Protein AF-A0A3M7QFW7-F1 (afdb_monomer_lite)

Foldseek 3Di:
DPPLCQQQAQDPQLRRRVVCLVPVDHCPPVDDDPPRDPPVNSVVSVVSSVVSNVVVVVVVVVVVCVVVVPDDDPDDVPDWDWDQDDDPDPPDDRTDPDTDD

Radius of gyration: 24.41 Å; chains: 1; bounding box: 49×35×56 Å

Secondary structure (DSSP, 8-state):
-HHHHHHHSPPTTTSS-HHHHHHSS--TTSS-------HHHHHHHHHHHHHHHHHHHHHHHHHHHHHTT-------TT--BPPBPPPSSTTS-SB-SSPB-

Structure (mmCIF, N/CA/C/O backbone):
data_AF-A0A3M7QFW7-F1
#
_entry.id   AF-A0A3M7QFW7-F1
#
loop_
_atom_site.group_PDB
_atom_site.id
_atom_site.type_symbol
_atom_site.label_atom_id
_atom_site.label_alt_id
_atom_site.label_comp_id
_atom_site.label_asym_id
_atom_site.label_entity_id
_atom_site.label_seq_id
_atom_site.pdbx_PDB_ins_code
_atom_site.Cartn_x
_atom_site.Cartn_y
_atom_site.Cartn_z
_atom_site.occupancy
_atom_site.B_iso_or_equiv
_atom_site.auth_seq_id
_atom_site.auth_comp_id
_atom_site.auth_asym_id
_atom_site.auth_atom_id
_atom_site.pdbx_PDB_model_num
ATOM 1 N N . MET A 1 1 ? -2.658 15.570 -18.853 1.00 69.75 1 MET A N 1
ATOM 2 C CA . MET A 1 1 ? -1.183 15.426 -18.782 1.00 69.75 1 MET A CA 1
ATOM 3 C C . MET A 1 1 ? -0.673 14.685 -17.526 1.00 69.75 1 MET A C 1
ATOM 5 O O . MET A 1 1 ? 0.523 14.504 -17.403 1.00 69.75 1 MET A O 1
ATOM 9 N N . PHE A 1 2 ? -1.527 14.181 -16.619 1.00 85.25 2 PHE A N 1
ATOM 10 C CA . PHE A 1 2 ? -1.087 13.477 -15.393 1.00 85.25 2 PHE A CA 1
ATOM 11 C C . PHE A 1 2 ? -0.664 12.012 -15.621 1.00 85.25 2 PHE A C 1
ATOM 13 O O . PHE A 1 2 ? 0.409 11.591 -15.201 1.00 85.25 2 PHE A O 1
ATOM 20 N N . LEU A 1 3 ? -1.492 11.236 -16.329 1.00 87.31 3 LEU A N 1
ATOM 21 C CA . LEU A 1 3 ? -1.325 9.782 -16.430 1.00 87.31 3 LEU A CA 1
ATOM 22 C C . LEU A 1 3 ? -0.035 9.361 -17.149 1.00 87.31 3 LEU A C 1
ATOM 24 O O . LEU A 1 3 ? 0.580 8.367 -16.776 1.00 87.31 3 LEU A O 1
ATOM 28 N N . LYS A 1 4 ? 0.375 10.122 -18.172 1.00 85.94 4 LYS A N 1
ATOM 29 C CA . LYS A 1 4 ? 1.619 9.876 -18.912 1.00 85.94 4 LYS A CA 1
ATOM 30 C C . LYS A 1 4 ? 2.830 9.986 -17.982 1.00 85.94 4 LYS A C 1
ATOM 32 O O . LYS A 1 4 ? 3.591 9.037 -17.867 1.00 85.94 4 LYS A O 1
ATOM 37 N N . VAL A 1 5 ? 2.923 11.099 -17.252 1.00 87.88 5 VAL A N 1
ATOM 38 C CA . VAL A 1 5 ? 4.015 11.354 -16.305 1.00 87.88 5 VAL A CA 1
ATOM 39 C C . VAL A 1 5 ? 4.035 10.289 -15.212 1.00 87.88 5 VAL A C 1
ATOM 41 O O . VAL A 1 5 ? 5.076 9.695 -14.975 1.00 87.88 5 VAL A O 1
ATOM 44 N N . TYR A 1 6 ? 2.880 9.958 -14.624 1.00 89.56 6 TYR A N 1
ATOM 45 C CA . TYR A 1 6 ? 2.789 8.922 -13.589 1.00 89.56 6 TYR A CA 1
ATOM 46 C C . TYR A 1 6 ? 3.319 7.553 -14.049 1.00 89.56 6 TYR A C 1
ATOM 48 O O . TYR A 1 6 ? 3.960 6.847 -13.275 1.00 89.56 6 TYR A O 1
ATOM 56 N N . ARG A 1 7 ? 3.068 7.173 -15.310 1.00 88.75 7 ARG A N 1
ATOM 57 C CA . ARG A 1 7 ? 3.551 5.906 -15.886 1.00 88.75 7 ARG A CA 1
ATOM 58 C C . ARG A 1 7 ? 5.060 5.894 -16.118 1.00 88.75 7 ARG A C 1
ATOM 60 O O . ARG A 1 7 ? 5.657 4.822 -16.061 1.00 88.75 7 ARG A O 1
ATOM 67 N N . GLU A 1 8 ? 5.644 7.052 -16.400 1.00 88.12 8 GLU A N 1
ATOM 68 C CA . GLU A 1 8 ? 7.059 7.216 -16.749 1.00 88.12 8 GLU A CA 1
ATOM 69 C C . GLU A 1 8 ? 7.946 7.460 -15.519 1.00 88.12 8 GLU A C 1
ATOM 71 O O . GLU A 1 8 ? 9.120 7.095 -15.521 1.00 88.12 8 GLU A O 1
ATOM 76 N N . THR A 1 9 ? 7.400 8.036 -14.447 1.00 89.44 9 THR A N 1
ATOM 77 C CA . THR A 1 9 ? 8.149 8.317 -13.217 1.00 89.44 9 THR A CA 1
ATOM 78 C C . THR A 1 9 ? 8.171 7.122 -12.260 1.00 89.44 9 THR A C 1
ATOM 80 O O . THR A 1 9 ? 7.136 6.475 -12.076 1.00 89.44 9 THR A O 1
ATOM 83 N N . PRO A 1 10 ? 9.297 6.853 -11.571 1.00 91.06 10 PRO A N 1
ATOM 84 C CA . PRO A 1 10 ? 9.344 5.871 -10.493 1.00 91.06 10 PRO A CA 1
ATOM 85 C C . PRO A 1 10 ? 8.299 6.150 -9.409 1.00 91.06 10 PRO A C 1
ATOM 87 O O . PRO A 1 10 ? 8.223 7.257 -8.873 1.00 91.06 10 PRO A O 1
ATOM 90 N N . HIS A 1 11 ? 7.500 5.141 -9.059 1.00 91.06 11 HIS A N 1
ATOM 91 C CA . HIS A 1 11 ? 6.477 5.302 -8.031 1.00 91.06 11 HIS A CA 1
ATOM 92 C C . HIS A 1 11 ? 7.103 5.425 -6.634 1.00 91.06 11 HIS A C 1
ATOM 94 O O . HIS A 1 11 ? 8.056 4.719 -6.299 1.00 91.06 11 HIS A O 1
ATOM 100 N N . SER A 1 12 ? 6.533 6.276 -5.779 1.00 92.19 12 SER A N 1
ATOM 101 C CA . SER A 1 12 ? 7.071 6.568 -4.442 1.00 92.19 12 SER A CA 1
ATOM 102 C C . SER A 1 12 ? 7.213 5.324 -3.557 1.00 92.19 12 SER A C 1
ATOM 104 O O . SER A 1 12 ? 8.191 5.229 -2.810 1.00 92.19 12 SER A O 1
ATOM 106 N N . THR A 1 13 ? 6.284 4.370 -3.672 1.00 92.81 13 THR A N 1
ATOM 107 C CA . THR A 1 13 ? 6.277 3.115 -2.905 1.00 92.81 13 THR A CA 1
ATOM 108 C C . THR A 1 13 ? 7.125 2.022 -3.551 1.00 92.81 13 THR A C 1
ATOM 110 O O . THR A 1 13 ? 8.073 1.548 -2.938 1.00 92.81 13 THR A O 1
ATOM 113 N N . THR A 1 14 ? 6.825 1.625 -4.793 1.00 92.94 14 THR A N 1
ATOM 114 C CA . THR A 1 14 ? 7.484 0.478 -5.442 1.00 92.94 14 THR A CA 1
ATOM 115 C C . THR A 1 14 ? 8.876 0.814 -5.973 1.00 92.94 14 THR A C 1
ATOM 117 O O . THR A 1 14 ? 9.647 -0.102 -6.244 1.00 92.94 14 THR A O 1
ATOM 120 N N . LYS A 1 15 ? 9.217 2.107 -6.091 1.00 93.62 15 LYS A N 1
ATOM 121 C CA . LYS A 1 15 ? 10.476 2.650 -6.638 1.00 93.62 15 LYS A CA 1
ATOM 122 C C . LYS A 1 15 ? 10.728 2.345 -8.115 1.00 93.62 15 LYS A C 1
ATOM 124 O O . LYS A 1 15 ? 11.785 2.686 -8.633 1.00 93.62 15 LYS A O 1
ATOM 129 N N . VAL A 1 16 ? 9.750 1.765 -8.806 1.00 92.38 16 VAL A N 1
ATOM 130 C CA . VAL A 1 16 ? 9.818 1.417 -10.229 1.00 92.38 16 VAL A CA 1
ATOM 131 C C . VAL A 1 16 ? 8.681 2.119 -10.968 1.00 92.38 16 VAL A C 1
ATOM 133 O O . VAL A 1 16 ? 7.598 2.313 -10.410 1.00 92.38 16 VAL A O 1
ATOM 136 N N . ALA A 1 17 ? 8.931 2.542 -12.207 1.00 91.69 17 ALA A N 1
ATOM 137 C CA . ALA A 1 17 ? 7.917 3.171 -13.042 1.00 91.69 17 ALA A CA 1
ATOM 138 C C . ALA A 1 17 ? 6.868 2.135 -13.504 1.00 91.69 17 ALA A C 1
ATOM 140 O O . ALA A 1 17 ? 7.243 1.030 -13.914 1.00 91.69 17 ALA A O 1
ATOM 141 N N . PRO A 1 18 ? 5.561 2.465 -13.488 1.00 91.94 18 PRO A N 1
ATOM 142 C CA . PRO A 1 18 ? 4.515 1.547 -13.940 1.00 91.94 18 PRO A CA 1
ATOM 143 C C . PRO A 1 18 ? 4.690 1.061 -15.386 1.00 91.94 18 PRO A C 1
ATOM 145 O O . PRO A 1 18 ? 4.412 -0.102 -15.666 1.00 91.94 18 PRO A O 1
ATOM 148 N N . ALA A 1 19 ? 5.171 1.916 -16.298 1.00 89.12 19 ALA A N 1
ATOM 149 C CA . ALA A 1 19 ? 5.422 1.525 -17.688 1.00 89.12 19 ALA A CA 1
ATOM 150 C C . ALA A 1 19 ? 6.492 0.430 -17.790 1.00 89.12 19 ALA A C 1
ATOM 152 O O . ALA A 1 19 ? 6.308 -0.543 -18.515 1.00 89.12 19 ALA A O 1
ATOM 153 N N . THR A 1 20 ? 7.564 0.541 -17.004 1.00 89.00 20 THR A N 1
ATOM 154 C CA . THR A 1 20 ? 8.646 -0.449 -16.986 1.00 89.00 20 THR A CA 1
ATOM 155 C C . THR A 1 20 ? 8.175 -1.792 -16.439 1.00 89.00 20 THR A C 1
ATOM 157 O O . THR A 1 20 ? 8.546 -2.824 -16.983 1.00 89.00 20 THR A O 1
ATOM 160 N N . LEU A 1 21 ? 7.325 -1.802 -15.407 1.00 89.38 21 LEU A N 1
ATOM 161 C CA . LEU A 1 21 ? 6.753 -3.048 -14.882 1.00 89.38 21 LEU A CA 1
ATOM 162 C C . LEU A 1 21 ? 5.790 -3.715 -15.870 1.00 89.38 21 LEU A C 1
ATOM 164 O O . LEU A 1 21 ? 5.703 -4.935 -15.897 1.00 89.38 21 LEU A O 1
ATOM 168 N N . LEU A 1 22 ? 5.045 -2.934 -16.655 1.00 89.06 22 LEU A N 1
ATOM 169 C CA . LEU A 1 22 ? 4.044 -3.482 -17.570 1.00 89.06 22 LEU A CA 1
ATOM 170 C C . LEU A 1 22 ? 4.640 -3.915 -18.915 1.00 89.06 22 LEU A C 1
ATOM 172 O O . LEU A 1 22 ? 4.236 -4.937 -19.461 1.00 89.06 22 LEU A O 1
ATOM 176 N N . PHE A 1 23 ? 5.572 -3.130 -19.455 1.00 84.62 23 PHE A N 1
ATOM 177 C CA . PHE A 1 23 ? 6.085 -3.298 -20.816 1.00 84.62 23 PHE A CA 1
ATOM 178 C C . PHE A 1 23 ? 7.562 -3.702 -20.872 1.00 84.62 23 PHE A C 1
ATOM 180 O O . PHE A 1 23 ? 8.041 -4.081 -21.935 1.00 84.62 23 PHE A O 1
ATOM 187 N N . GLY A 1 24 ? 8.294 -3.629 -19.757 1.00 82.00 24 GLY A N 1
ATOM 188 C CA . GLY A 1 24 ? 9.726 -3.940 -19.706 1.00 82.00 24 GLY A CA 1
ATOM 189 C C . GLY A 1 24 ? 10.650 -2.830 -20.221 1.00 82.00 24 GLY A C 1
ATOM 190 O O . GLY A 1 24 ? 11.860 -3.024 -20.244 1.00 82.00 24 GLY A O 1
ATOM 191 N N . PHE A 1 25 ? 10.116 -1.665 -20.608 1.00 78.44 25 PHE A N 1
ATOM 192 C CA . PHE A 1 25 ? 10.889 -0.502 -21.064 1.00 78.44 25 PHE A CA 1
ATOM 193 C C . PHE A 1 25 ? 10.213 0.821 -20.670 1.00 78.44 25 PHE A C 1
ATOM 195 O O . PHE A 1 25 ? 9.058 0.845 -20.237 1.00 78.44 25 PHE A O 1
ATOM 202 N N . ALA A 1 26 ? 10.943 1.935 -20.782 1.00 77.19 26 ALA A N 1
ATOM 203 C CA . ALA A 1 26 ? 10.419 3.278 -20.535 1.00 77.19 26 ALA A CA 1
ATOM 204 C C . ALA A 1 26 ? 10.033 3.970 -21.856 1.00 77.19 26 ALA A C 1
ATOM 206 O O . ALA A 1 26 ? 10.761 3.896 -22.839 1.00 77.19 26 ALA A O 1
ATOM 207 N N . HIS A 1 27 ? 8.903 4.683 -21.883 1.00 71.38 27 HIS A N 1
ATOM 208 C CA . HIS A 1 27 ? 8.431 5.420 -23.071 1.00 71.38 27 HIS A CA 1
ATOM 209 C C . HIS A 1 27 ? 9.037 6.830 -23.212 1.00 71.38 27 HIS A C 1
ATOM 211 O O . HIS A 1 27 ? 8.598 7.622 -24.046 1.00 71.38 27 HIS A O 1
ATOM 217 N N . THR A 1 28 ? 10.028 7.163 -22.384 1.00 64.69 28 THR A N 1
ATOM 218 C CA . THR A 1 28 ? 10.531 8.526 -22.167 1.00 64.69 28 THR A CA 1
ATOM 219 C C . THR A 1 28 ? 11.205 9.158 -23.384 1.00 64.69 28 THR A C 1
ATOM 221 O O . THR A 1 28 ? 11.221 10.381 -23.482 1.00 64.69 28 THR A O 1
ATOM 224 N N . SER A 1 29 ? 11.750 8.374 -24.316 1.00 59.78 29 SER A N 1
ATOM 225 C CA . SER A 1 29 ? 12.601 8.895 -25.397 1.00 59.78 29 SER A CA 1
ATOM 226 C C . SER A 1 29 ? 11.881 9.184 -26.718 1.00 59.78 29 SER A C 1
ATOM 228 O O . SER A 1 29 ? 12.499 9.751 -27.612 1.00 59.78 29 SER A O 1
ATOM 230 N N . GLY A 1 30 ? 10.609 8.799 -26.897 1.00 60.66 30 GLY A N 1
ATOM 231 C CA . GLY A 1 30 ? 9.931 8.899 -28.207 1.00 60.66 30 GLY A CA 1
ATOM 232 C C . GLY A 1 30 ? 10.581 8.058 -29.321 1.00 60.66 30 GLY A C 1
ATOM 233 O O . GLY A 1 30 ? 10.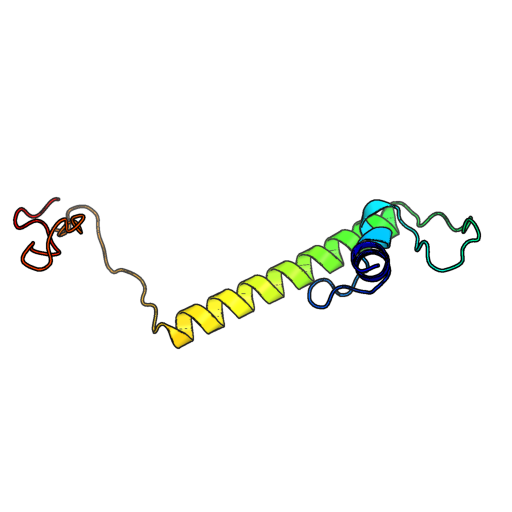143 8.107 -30.467 1.00 60.66 30 GLY A O 1
ATOM 234 N N . ILE A 1 31 ? 11.603 7.272 -28.974 1.00 62.31 31 ILE A N 1
ATOM 235 C CA . ILE A 1 31 ? 12.364 6.382 -29.843 1.00 62.31 31 ILE A CA 1
ATOM 236 C C . ILE A 1 31 ? 12.144 4.967 -29.296 1.00 62.31 31 ILE A C 1
ATOM 238 O O . ILE A 1 31 ? 12.300 4.768 -28.088 1.00 62.31 31 ILE A O 1
ATOM 242 N N . PRO A 1 32 ? 11.762 3.983 -30.128 1.00 60.38 32 PRO A N 1
ATOM 243 C CA . PRO A 1 32 ? 11.601 2.610 -29.667 1.00 60.38 32 PRO A CA 1
ATOM 244 C C . PRO A 1 32 ? 12.948 2.085 -29.158 1.00 60.38 32 PRO A C 1
ATOM 246 O O . PRO A 1 32 ? 13.909 1.966 -29.914 1.00 60.38 32 PRO A O 1
ATOM 249 N N . GLN A 1 33 ? 13.025 1.804 -27.858 1.00 64.69 33 GLN A N 1
ATOM 250 C CA . GLN A 1 33 ? 14.201 1.194 -27.255 1.00 64.69 33 GLN A CA 1
ATOM 251 C C . GLN A 1 33 ? 14.194 -0.302 -27.599 1.00 64.69 33 GLN A C 1
ATOM 253 O O . GLN A 1 33 ? 13.252 -1.012 -27.259 1.00 64.69 33 GLN A O 1
ATOM 258 N N . ILE A 1 34 ? 15.224 -0.764 -28.313 1.00 61.56 34 ILE A N 1
ATOM 259 C CA . ILE A 1 34 ? 15.365 -2.166 -28.756 1.00 61.56 34 ILE A CA 1
ATOM 260 C C . ILE A 1 34 ? 15.892 -3.060 -27.617 1.00 61.56 34 ILE A C 1
ATOM 262 O O . ILE A 1 34 ? 15.858 -4.282 -27.729 1.00 61.56 34 ILE A O 1
ATOM 266 N N . ASP A 1 35 ? 16.327 -2.470 -26.496 1.00 61.03 35 ASP A N 1
ATOM 267 C CA . ASP A 1 35 ? 16.759 -3.206 -25.307 1.00 61.03 35 ASP A CA 1
ATOM 268 C C . ASP A 1 35 ? 15.571 -3.928 -24.665 1.00 61.03 35 ASP A C 1
ATOM 270 O O . ASP A 1 35 ? 14.920 -3.440 -23.738 1.00 61.03 35 ASP A O 1
ATOM 274 N N . THR A 1 36 ? 15.281 -5.125 -25.155 1.00 65.88 36 THR A N 1
ATOM 275 C CA . THR A 1 36 ? 14.371 -6.046 -24.492 1.00 65.88 36 THR A CA 1
ATOM 276 C C . THR A 1 36 ? 15.019 -6.457 -23.175 1.00 65.88 36 THR A C 1
ATOM 278 O O . THR A 1 36 ? 16.012 -7.189 -23.170 1.00 65.88 36 THR A O 1
ATOM 281 N N . MET A 1 37 ? 14.482 -5.987 -22.044 1.00 71.88 37 MET A N 1
ATOM 282 C CA . MET A 1 37 ? 14.818 -6.565 -20.744 1.00 71.88 37 MET A CA 1
ATOM 283 C C . MET A 1 37 ? 14.641 -8.082 -20.825 1.00 71.88 37 MET A C 1
ATOM 285 O O . MET A 1 37 ? 13.608 -8.566 -21.292 1.00 71.88 37 MET A O 1
ATOM 289 N N . SER A 1 38 ? 15.640 -8.836 -20.359 1.00 83.94 38 SER A N 1
ATOM 290 C CA . SER A 1 38 ? 15.479 -10.279 -20.233 1.00 83.94 38 SER A CA 1
ATOM 291 C C . SER A 1 38 ? 14.305 -10.580 -19.300 1.00 83.94 38 SER A C 1
ATOM 293 O O . SER A 1 38 ? 14.029 -9.843 -18.346 1.00 83.94 38 SER A O 1
ATOM 295 N N . LEU A 1 39 ? 13.610 -11.687 -19.566 1.00 83.81 39 LEU A N 1
ATOM 296 C CA . LEU A 1 39 ? 12.485 -12.132 -18.745 1.00 83.81 39 LEU A CA 1
ATOM 297 C C . LEU A 1 39 ? 12.896 -12.300 -17.269 1.00 83.81 39 LEU A C 1
ATOM 299 O O . LEU A 1 39 ? 12.110 -12.018 -16.369 1.00 83.81 39 LEU A O 1
ATOM 303 N N . GLU A 1 40 ? 14.133 -12.729 -17.019 1.00 88.75 40 GLU A N 1
ATOM 304 C CA . GLU A 1 40 ? 14.711 -12.864 -15.677 1.00 88.75 40 GLU A CA 1
ATOM 305 C C . GLU A 1 40 ? 14.812 -11.514 -14.970 1.00 88.75 40 GLU A C 1
ATOM 307 O O . GLU A 1 40 ? 14.279 -11.353 -13.873 1.00 88.75 40 GLU A O 1
ATOM 312 N N . LYS A 1 41 ? 15.373 -10.502 -15.639 1.00 88.25 41 LYS A N 1
ATOM 313 C CA . LYS A 1 41 ? 15.502 -9.154 -15.078 1.00 88.25 41 LYS A CA 1
ATOM 314 C C . LYS A 1 41 ? 14.137 -8.514 -14.813 1.00 88.25 41 LYS A C 1
ATOM 316 O O . LYS A 1 41 ? 13.971 -7.772 -13.846 1.00 88.25 41 LYS A O 1
ATOM 321 N N . LEU A 1 42 ? 13.139 -8.802 -15.654 1.00 88.56 42 LEU A N 1
ATOM 322 C CA . LEU A 1 42 ? 11.770 -8.330 -15.434 1.00 88.56 42 LEU A CA 1
ATOM 323 C C . LEU A 1 42 ? 11.140 -8.997 -14.206 1.00 88.56 42 LEU A C 1
ATOM 325 O O . LEU A 1 42 ? 10.532 -8.312 -13.383 1.00 88.56 42 LEU A O 1
ATOM 329 N N . LYS A 1 43 ? 11.331 -10.311 -14.035 1.00 91.44 43 LYS A N 1
ATOM 330 C CA . LYS A 1 43 ? 10.889 -11.035 -12.833 1.00 91.44 43 LYS A CA 1
ATOM 331 C C . LYS A 1 43 ? 11.529 -10.468 -11.569 1.00 91.44 43 LYS A C 1
ATOM 333 O O . LYS A 1 43 ? 10.808 -10.181 -10.616 1.00 91.44 43 LYS A O 1
ATOM 338 N N . GLU A 1 44 ? 12.840 -10.244 -11.578 1.00 93.44 44 GLU A N 1
ATOM 339 C CA . GLU A 1 44 ? 13.559 -9.620 -10.459 1.00 93.44 44 GLU A CA 1
ATOM 340 C C . GLU A 1 44 ? 12.982 -8.244 -10.110 1.00 93.44 44 GLU A C 1
ATOM 342 O O . GLU A 1 44 ? 12.757 -7.936 -8.939 1.00 93.44 44 GLU A O 1
ATOM 347 N N . LEU A 1 45 ? 12.668 -7.433 -11.124 1.00 92.50 45 LEU A N 1
ATOM 348 C CA . LEU A 1 45 ? 12.070 -6.116 -10.932 1.00 92.50 45 LEU A CA 1
ATOM 349 C C . LEU A 1 45 ? 10.665 -6.200 -10.309 1.00 92.50 45 LEU A C 1
ATOM 351 O O . LEU A 1 45 ? 10.328 -5.398 -9.434 1.00 92.50 45 LEU A O 1
ATOM 355 N N . HIS A 1 46 ? 9.857 -7.185 -10.712 1.00 94.38 46 HIS A N 1
ATOM 356 C CA . HIS A 1 46 ? 8.550 -7.444 -10.101 1.00 94.38 46 HIS A CA 1
ATOM 357 C C . HIS A 1 46 ? 8.654 -7.928 -8.655 1.00 94.38 46 HIS A C 1
ATOM 359 O O . HIS A 1 46 ? 7.834 -7.525 -7.828 1.00 94.38 46 HIS A O 1
ATOM 365 N N . GLU A 1 47 ? 9.608 -8.804 -8.340 1.00 96.19 47 GLU A N 1
ATOM 366 C CA . GLU A 1 47 ? 9.856 -9.240 -6.960 1.00 96.19 47 GLU A CA 1
ATOM 367 C C . GLU A 1 47 ? 10.315 -8.062 -6.093 1.00 96.19 47 GLU A C 1
ATOM 369 O O . GLU A 1 47 ? 9.780 -7.834 -5.007 1.00 96.19 47 GLU A O 1
ATOM 374 N N . TYR A 1 48 ? 11.229 -7.235 -6.607 1.00 96.00 48 TYR A N 1
ATOM 375 C CA . TYR A 1 48 ? 11.683 -6.022 -5.931 1.00 96.00 48 TYR A CA 1
ATOM 376 C C . TYR A 1 48 ? 10.528 -5.047 -5.646 1.00 96.00 48 TYR A C 1
ATOM 378 O O . TYR A 1 48 ? 10.369 -4.578 -4.515 1.00 96.00 48 TYR A O 1
ATOM 386 N N . ALA A 1 49 ? 9.684 -4.776 -6.647 1.00 95.75 49 ALA A N 1
ATOM 387 C CA . ALA A 1 49 ? 8.525 -3.901 -6.495 1.00 95.75 49 ALA A CA 1
ATOM 388 C C . ALA A 1 49 ? 7.507 -4.451 -5.480 1.00 95.75 49 ALA A C 1
ATOM 390 O O . ALA A 1 49 ? 6.996 -3.682 -4.661 1.00 95.75 49 ALA A O 1
ATOM 391 N N . ARG A 1 50 ? 7.240 -5.767 -5.502 1.00 96.38 50 ARG A N 1
ATOM 392 C CA . ARG A 1 50 ? 6.349 -6.436 -4.538 1.00 96.38 50 ARG A CA 1
ATOM 393 C C . ARG A 1 50 ? 6.885 -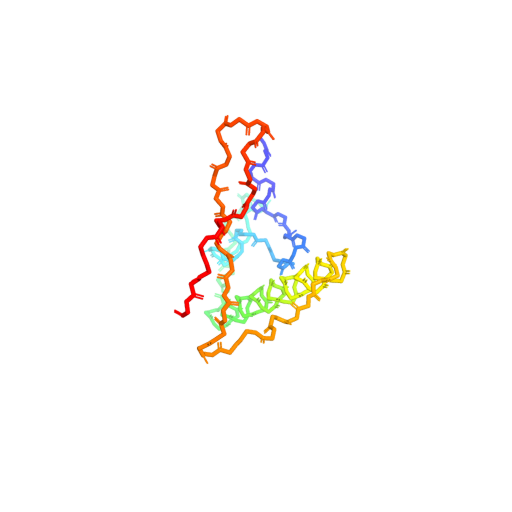6.348 -3.117 1.00 96.38 50 ARG A C 1
ATOM 395 O O . ARG A 1 50 ? 6.142 -5.948 -2.227 1.00 96.38 50 ARG A O 1
ATOM 402 N N . ARG A 1 51 ? 8.174 -6.622 -2.911 1.00 97.44 51 ARG A N 1
ATOM 403 C CA . ARG A 1 51 ? 8.805 -6.516 -1.589 1.00 97.44 51 ARG A CA 1
ATOM 404 C C . ARG A 1 51 ? 8.660 -5.112 -1.000 1.00 97.44 51 ARG A C 1
ATOM 406 O O . ARG A 1 51 ? 8.253 -4.971 0.150 1.00 97.44 51 ARG A O 1
ATOM 413 N N . ASN A 1 52 ? 8.931 -4.077 -1.795 1.00 96.56 52 ASN A N 1
ATOM 414 C CA . ASN A 1 52 ? 8.795 -2.689 -1.347 1.00 96.56 52 ASN A CA 1
ATOM 415 C C . ASN A 1 52 ? 7.342 -2.330 -0.988 1.00 96.56 52 ASN A C 1
ATOM 417 O O . ASN A 1 52 ? 7.095 -1.653 0.012 1.00 96.56 52 ASN A O 1
ATOM 421 N N . ASP A 1 53 ? 6.377 -2.781 -1.792 1.00 96.88 53 ASP A N 1
ATOM 422 C CA . ASP A 1 53 ? 4.951 -2.575 -1.526 1.00 96.88 53 ASP A CA 1
ATOM 423 C C . ASP A 1 53 ? 4.496 -3.292 -0.246 1.00 96.88 53 ASP A C 1
ATOM 425 O O . ASP A 1 53 ? 3.815 -2.700 0.594 1.00 96.88 53 ASP A O 1
ATOM 429 N N . GLU A 1 54 ? 4.935 -4.532 -0.038 1.00 97.50 54 GLU A N 1
ATOM 430 C CA . GLU A 1 54 ? 4.672 -5.276 1.192 1.00 97.50 54 GLU A CA 1
ATOM 431 C C . GLU A 1 54 ? 5.276 -4.597 2.423 1.00 97.50 54 GLU A C 1
ATOM 433 O O . GLU A 1 54 ? 4.603 -4.473 3.449 1.00 97.50 54 GLU A O 1
ATOM 438 N N . GLU A 1 55 ? 6.526 -4.137 2.345 1.00 97.19 55 GLU A N 1
ATOM 439 C CA . GLU A 1 55 ? 7.181 -3.397 3.427 1.00 97.19 55 GLU A CA 1
ATOM 440 C C . GLU A 1 55 ? 6.425 -2.100 3.752 1.00 97.19 55 GLU A C 1
ATOM 442 O O . GLU A 1 55 ? 6.179 -1.803 4.926 1.00 97.19 55 GLU A O 1
ATOM 447 N N . ALA A 1 56 ? 5.986 -1.354 2.735 1.00 96.44 56 ALA A N 1
ATOM 448 C CA . ALA A 1 56 ? 5.194 -0.142 2.922 1.00 96.44 56 ALA A CA 1
ATOM 449 C C . ALA A 1 56 ? 3.828 -0.434 3.558 1.00 96.44 56 ALA A C 1
ATOM 451 O O . ALA A 1 56 ? 3.435 0.256 4.501 1.00 96.44 56 ALA A O 1
ATOM 452 N N . LYS A 1 57 ? 3.130 -1.487 3.115 1.00 96.56 57 LYS A N 1
ATOM 453 C CA . LYS A 1 57 ? 1.861 -1.936 3.713 1.00 96.56 57 LYS A CA 1
ATOM 454 C C . LYS A 1 57 ? 2.039 -2.379 5.164 1.00 96.56 57 LYS A C 1
ATOM 456 O O . LYS A 1 57 ? 1.233 -2.001 6.014 1.00 96.56 57 LYS A O 1
ATOM 461 N N . LYS A 1 58 ? 3.106 -3.127 5.474 1.00 97.38 58 LYS A N 1
ATOM 462 C CA . LYS A 1 58 ? 3.446 -3.550 6.846 1.00 97.38 58 LYS A CA 1
ATOM 463 C C . LYS A 1 58 ? 3.706 -2.346 7.749 1.00 97.38 58 LYS A C 1
ATOM 465 O O . LYS A 1 58 ? 3.162 -2.288 8.851 1.00 97.38 58 LYS A O 1
ATOM 470 N N . ARG A 1 59 ? 4.485 -1.367 7.276 1.00 96.81 59 ARG A N 1
ATOM 471 C CA . ARG A 1 59 ? 4.733 -0.108 7.997 1.00 96.81 59 ARG A CA 1
ATOM 472 C C . ARG A 1 59 ? 3.446 0.675 8.223 1.00 96.81 59 ARG A C 1
ATOM 474 O O . ARG A 1 59 ? 3.152 1.023 9.358 1.00 96.81 59 ARG A O 1
ATOM 481 N N . MET A 1 60 ? 2.652 0.876 7.172 1.00 95.69 60 MET A N 1
ATOM 482 C CA . MET A 1 60 ? 1.376 1.586 7.253 1.00 95.69 60 MET A CA 1
ATOM 483 C C . MET A 1 60 ? 0.430 0.937 8.268 1.00 95.69 60 MET A C 1
ATOM 485 O O . MET A 1 60 ? -0.172 1.642 9.075 1.00 95.69 60 MET A O 1
ATOM 489 N N . LYS A 1 61 ? 0.335 -0.399 8.266 1.00 96.12 61 LYS A N 1
ATOM 490 C CA . LYS A 1 61 ? -0.454 -1.143 9.251 1.00 96.12 61 LYS A CA 1
ATOM 491 C C . LYS A 1 61 ? 0.072 -0.923 10.669 1.00 96.12 61 LYS A C 1
ATOM 493 O O . LYS A 1 61 ? -0.701 -0.540 11.535 1.00 96.12 61 LYS A O 1
ATOM 498 N N . LYS A 1 62 ? 1.378 -1.105 10.895 1.00 96.56 62 LYS A N 1
ATOM 499 C CA . LYS A 1 62 ? 2.005 -0.916 12.213 1.00 96.56 62 LYS A CA 1
ATOM 500 C C . LYS A 1 62 ? 1.779 0.497 12.760 1.00 96.56 62 LYS A C 1
ATOM 502 O O . LYS A 1 62 ? 1.429 0.647 13.928 1.00 96.56 62 LYS A O 1
ATOM 507 N N . ASP A 1 63 ? 1.962 1.514 11.924 1.00 96.38 63 ASP A N 1
ATOM 508 C CA . ASP A 1 63 ? 1.789 2.914 12.316 1.00 96.38 63 ASP A CA 1
ATOM 509 C C . ASP A 1 63 ? 0.322 3.216 12.643 1.00 96.38 63 ASP A C 1
ATOM 511 O O . ASP A 1 63 ? 0.028 3.900 13.627 1.00 96.38 63 ASP A O 1
ATOM 515 N N . LEU A 1 64 ? -0.612 2.673 11.854 1.00 96.50 64 LEU A N 1
ATOM 516 C CA . LEU A 1 64 ? -2.041 2.800 12.118 1.00 96.50 64 LEU A CA 1
ATOM 517 C C . LEU A 1 64 ? -2.433 2.097 13.421 1.00 96.50 64 LEU A C 1
ATOM 519 O O . LEU A 1 64 ? -3.108 2.709 14.245 1.00 96.50 64 LEU A O 1
ATOM 523 N N . ASP A 1 65 ? -1.983 0.861 13.627 1.00 95.81 65 ASP A N 1
ATOM 524 C CA . ASP A 1 65 ? -2.260 0.072 14.830 1.00 95.81 65 ASP A CA 1
ATOM 525 C C . ASP A 1 65 ? -1.714 0.779 16.081 1.00 95.81 65 ASP A C 1
ATOM 527 O O . ASP A 1 65 ? -2.420 0.896 17.086 1.00 95.81 65 ASP A O 1
ATOM 531 N N . LEU A 1 66 ? -0.502 1.344 16.005 1.00 95.19 66 LEU A N 1
ATOM 532 C CA . LEU A 1 66 ? 0.096 2.137 17.082 1.00 95.19 66 LEU A CA 1
ATOM 533 C C . LEU A 1 66 ? -0.718 3.407 17.367 1.00 95.19 66 LEU A C 1
ATOM 535 O O . LEU A 1 66 ? -1.039 3.692 18.524 1.00 95.19 66 LEU A O 1
ATOM 539 N N . ARG A 1 67 ? -1.089 4.156 16.320 1.00 95.50 67 ARG A N 1
ATOM 540 C CA . ARG A 1 67 ? -1.871 5.396 16.443 1.00 95.50 67 ARG A CA 1
ATOM 541 C C . ARG A 1 67 ? -3.263 5.140 17.018 1.00 95.50 67 ARG A C 1
ATOM 543 O O . ARG A 1 67 ? -3.735 5.920 17.842 1.00 95.50 67 ARG A O 1
ATOM 550 N N . MET A 1 68 ? -3.904 4.050 16.603 1.00 95.12 68 MET A N 1
ATOM 551 C CA . MET A 1 68 ? -5.236 3.650 17.064 1.00 95.12 68 MET A CA 1
ATOM 552 C C . MET A 1 68 ? -5.205 2.873 18.386 1.00 95.12 68 MET A C 1
ATOM 554 O O . MET A 1 68 ? -6.267 2.547 18.913 1.00 95.12 68 MET A O 1
ATOM 558 N N . LYS A 1 69 ? -4.014 2.593 18.937 1.00 93.38 69 LYS A N 1
ATOM 559 C CA . LYS A 1 69 ? -3.816 1.763 20.137 1.00 93.38 69 LYS A CA 1
ATOM 560 C C . LYS A 1 69 ? -4.525 0.409 20.011 1.00 93.38 69 LYS A C 1
ATOM 562 O O . LYS A 1 69 ? -5.173 -0.044 20.958 1.00 93.38 69 LYS A O 1
ATOM 567 N N . ALA A 1 70 ? -4.426 -0.206 18.833 1.00 91.12 70 ALA A N 1
ATOM 568 C CA . ALA A 1 70 ? -5.026 -1.500 18.553 1.00 91.12 70 ALA A CA 1
ATOM 569 C C . ALA A 1 70 ? -4.511 -2.548 19.550 1.00 91.12 70 ALA A C 1
ATOM 571 O O . ALA A 1 70 ? -3.333 -2.568 19.913 1.00 91.12 70 ALA A O 1
ATOM 572 N N . ARG A 1 71 ? -5.415 -3.407 20.018 1.00 89.00 71 ARG A N 1
ATOM 573 C CA . ARG A 1 71 ? -5.110 -4.517 20.922 1.00 89.00 71 ARG A CA 1
ATOM 574 C C . ARG A 1 71 ? -5.686 -5.785 20.334 1.00 89.00 71 ARG A C 1
ATOM 576 O O . ARG A 1 71 ? -6.761 -5.755 19.738 1.00 89.00 71 ARG A O 1
ATOM 583 N N . GLU A 1 72 ? -4.982 -6.889 20.531 1.00 88.19 72 GLU A N 1
ATOM 584 C CA . GLU A 1 72 ? -5.503 -8.191 20.147 1.00 88.19 72 GLU A CA 1
ATOM 585 C C . GLU A 1 72 ? -6.751 -8.516 20.984 1.00 88.19 72 GLU A C 1
ATOM 587 O O . GLU A 1 72 ? -6.723 -8.382 22.215 1.00 88.19 72 GLU A O 1
ATOM 592 N N . PRO A 1 73 ? -7.869 -8.897 20.342 1.00 84.38 73 PRO A N 1
ATOM 593 C CA . PRO A 1 73 ? -9.080 -9.253 21.060 1.00 84.38 73 PRO A CA 1
ATOM 594 C C . PRO A 1 73 ? -8.869 -10.574 21.807 1.00 84.38 73 PRO A C 1
ATOM 596 O O . PRO A 1 73 ? -8.543 -11.592 21.208 1.00 84.38 73 PRO A O 1
ATOM 599 N N . GLN A 1 74 ? -9.122 -10.590 23.116 1.00 84.31 74 GLN A N 1
ATOM 600 C CA . GLN A 1 74 ? -9.045 -11.801 23.950 1.00 84.31 74 GLN A CA 1
ATOM 601 C C . GLN A 1 74 ? -10.335 -12.644 23.882 1.00 84.31 74 GLN A C 1
ATOM 603 O O . GLN A 1 74 ? -10.769 -13.221 24.880 1.00 84.31 74 GLN A O 1
ATOM 608 N N . ILE A 1 75 ? -10.990 -12.675 22.719 1.00 87.12 75 ILE A N 1
ATOM 609 C CA . ILE A 1 75 ? -12.265 -13.375 22.530 1.00 87.12 75 ILE A CA 1
ATOM 610 C C . ILE A 1 75 ? -11.979 -14.872 22.374 1.00 87.12 75 ILE A C 1
ATOM 612 O O . ILE A 1 75 ? -11.120 -15.272 21.591 1.00 87.12 75 ILE A O 1
ATOM 616 N N . LYS A 1 76 ? -12.697 -15.701 23.133 1.00 88.31 76 LYS A N 1
ATOM 617 C CA . LYS A 1 76 ? -12.607 -17.168 23.097 1.00 88.31 76 LYS A CA 1
ATOM 618 C C . LYS A 1 76 ? -13.952 -17.756 22.682 1.00 88.31 76 LYS A C 1
ATOM 620 O O . LYS A 1 76 ? -14.987 -17.125 22.881 1.00 88.31 76 LYS A O 1
ATOM 625 N N . VAL A 1 77 ? -13.936 -18.970 22.134 1.00 88.12 77 VAL A N 1
ATOM 626 C CA . VAL A 1 77 ? -15.163 -19.717 21.820 1.00 88.12 77 VAL A CA 1
ATOM 627 C C . VAL A 1 77 ? -15.971 -19.911 23.109 1.00 88.12 77 VAL A C 1
ATOM 629 O O . VAL A 1 77 ? -15.413 -20.339 24.119 1.00 88.12 77 VAL A O 1
ATOM 632 N N . GLY A 1 78 ? -17.257 -19.549 23.083 1.00 85.31 78 GLY A N 1
ATOM 633 C CA . GLY A 1 78 ? -18.144 -19.563 24.252 1.00 85.31 78 GLY A CA 1
ATOM 634 C C . GLY A 1 78 ? -18.093 -18.302 25.126 1.00 85.31 78 GLY A C 1
ATOM 635 O O . GLY A 1 78 ? -18.714 -18.270 26.189 1.00 85.31 78 GLY A O 1
ATOM 636 N N . ALA A 1 79 ? -17.357 -17.260 24.726 1.00 85.56 79 ALA A N 1
ATOM 637 C CA . ALA A 1 79 ? -17.407 -15.968 25.403 1.00 85.56 79 ALA A CA 1
ATOM 638 C C . ALA A 1 79 ? -18.724 -15.241 25.093 1.00 85.56 79 ALA A C 1
ATOM 640 O O . ALA A 1 79 ? -19.130 -15.148 23.939 1.00 85.56 79 ALA A O 1
ATOM 641 N N . ARG A 1 80 ? -19.354 -14.651 26.117 1.00 87.25 80 ARG A N 1
ATOM 642 C CA . ARG A 1 80 ? -20.526 -13.793 25.906 1.00 87.25 80 ARG A CA 1
ATOM 643 C C . ARG A 1 80 ? -20.096 -12.465 25.296 1.00 87.25 80 ARG A C 1
ATOM 645 O O . ARG A 1 80 ? -19.259 -11.765 25.869 1.00 87.25 80 ARG A O 1
ATOM 652 N N . VAL A 1 81 ? -20.688 -12.112 24.161 1.00 89.06 81 VAL A N 1
ATOM 653 C CA . VAL A 1 81 ? -20.394 -1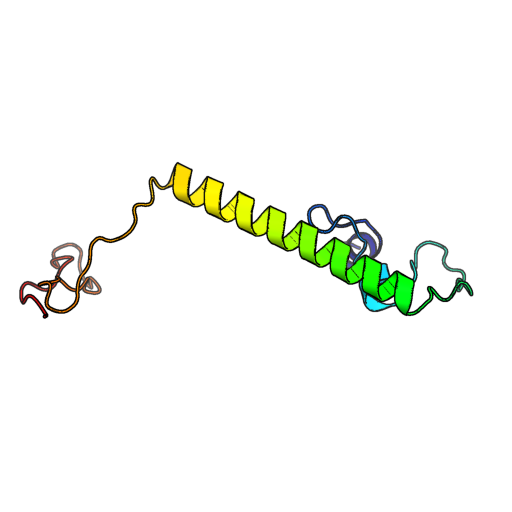0.874 23.427 1.00 89.06 81 VAL A CA 1
ATOM 654 C C . VAL A 1 81 ? -21.670 -10.070 23.188 1.00 89.06 81 VAL A C 1
ATOM 656 O O . VAL A 1 81 ? -22.763 -10.626 23.087 1.00 89.06 81 VAL A O 1
ATOM 659 N N . LEU A 1 82 ? -21.528 -8.747 23.107 1.00 91.00 82 LEU A N 1
ATOM 660 C CA . LEU A 1 82 ? -22.610 -7.843 22.720 1.00 91.00 82 LEU A CA 1
ATOM 661 C C . LEU A 1 82 ? -22.424 -7.443 21.258 1.00 91.00 82 LEU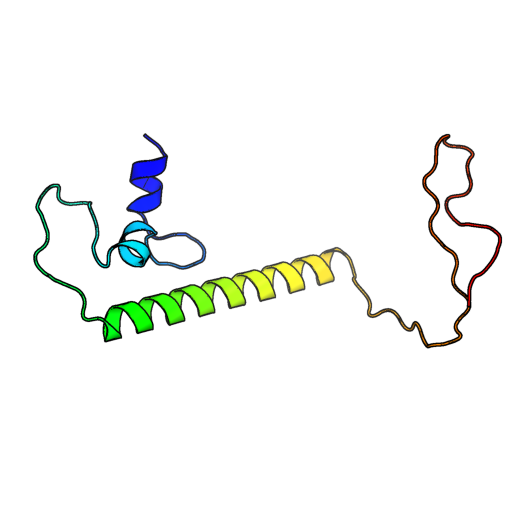 A C 1
ATOM 663 O O . LEU A 1 82 ? -21.323 -7.065 20.847 1.00 91.00 82 LEU A O 1
ATOM 667 N N . LEU A 1 83 ? -23.499 -7.512 20.477 1.00 90.44 83 LEU A N 1
ATOM 668 C CA . LEU A 1 83 ? -23.479 -7.125 19.072 1.00 90.44 83 LEU A CA 1
ATOM 669 C C . LEU A 1 83 ? -23.689 -5.615 18.945 1.00 90.44 83 LEU A C 1
ATOM 671 O O . LEU A 1 83 ? -24.567 -5.044 19.593 1.00 90.44 83 LEU A O 1
ATOM 675 N N . LYS A 1 84 ? -22.888 -4.956 18.103 1.00 91.81 84 LYS A N 1
ATOM 676 C CA . LYS A 1 84 ? -23.101 -3.545 17.775 1.00 91.81 84 LYS A CA 1
ATOM 677 C C . LYS A 1 84 ? -24.306 -3.427 16.847 1.00 91.81 84 LYS A C 1
ATOM 679 O O . LYS A 1 84 ? -24.287 -4.009 15.766 1.00 91.81 84 LYS A O 1
ATOM 684 N N . VAL A 1 85 ? -25.311 -2.656 17.247 1.00 89.81 85 VAL A N 1
ATOM 685 C CA . VAL A 1 85 ? -26.529 -2.442 16.453 1.00 89.81 85 VAL A CA 1
ATOM 686 C C . VAL A 1 85 ? -26.390 -1.178 15.607 1.00 89.81 85 VAL A C 1
ATOM 688 O O . VAL A 1 85 ? -25.747 -0.205 16.016 1.00 89.81 85 VAL A O 1
ATOM 691 N N . GLU A 1 86 ? -26.993 -1.176 14.419 1.00 87.69 86 GLU A N 1
ATOM 692 C CA . GLU A 1 86 ? -27.147 0.047 13.632 1.00 87.69 86 GLU A CA 1
ATOM 693 C C . GLU A 1 86 ? -28.150 0.975 14.321 1.00 87.69 86 GLU A C 1
ATOM 695 O O . GLU A 1 86 ? -29.323 0.640 14.484 1.00 87.69 86 GLU A O 1
ATOM 700 N N . ARG A 1 87 ? -27.683 2.155 14.738 1.00 85.56 87 ARG A N 1
ATOM 701 C CA . ARG A 1 87 ? -28.538 3.180 15.343 1.00 85.56 87 ARG A CA 1
ATOM 702 C C . ARG A 1 87 ? -29.353 3.878 14.262 1.00 85.56 87 ARG A C 1
ATOM 704 O O . ARG A 1 87 ? -28.768 4.416 13.320 1.00 85.56 87 ARG A O 1
ATOM 711 N N . LYS A 1 88 ? -30.675 3.928 14.426 1.00 86.50 88 LYS A N 1
ATOM 712 C CA . LYS A 1 88 ? -31.568 4.720 13.564 1.00 86.50 88 LYS A CA 1
ATOM 713 C C . LYS A 1 88 ? -31.785 6.114 14.140 1.00 86.50 88 LYS A C 1
ATOM 715 O O . LYS A 1 88 ? -31.881 7.079 13.386 1.00 86.50 88 LYS A O 1
ATOM 720 N N . VAL A 1 89 ? -31.814 6.226 15.467 1.00 88.50 89 VAL A N 1
ATOM 721 C CA . VAL A 1 89 ? -31.899 7.495 16.198 1.00 88.50 89 VAL A CA 1
ATOM 722 C C . VAL A 1 89 ? -30.818 7.589 17.277 1.00 88.50 89 VAL A C 1
ATOM 724 O O . VAL A 1 89 ? -30.280 6.587 17.742 1.00 88.50 89 VAL A O 1
ATOM 727 N N . ASN A 1 90 ? -30.488 8.812 17.706 1.00 82.19 90 ASN A N 1
ATOM 728 C CA . ASN A 1 90 ? -29.419 9.053 18.688 1.00 82.19 90 ASN A CA 1
ATOM 729 C C . ASN A 1 90 ? -29.673 8.397 20.057 1.00 82.19 90 ASN A C 1
ATOM 731 O O . ASN A 1 90 ? -28.718 8.129 20.783 1.00 82.19 90 ASN A O 1
ATOM 735 N N . SER A 1 91 ? -30.940 8.146 20.400 1.00 87.44 91 SER A N 1
ATOM 736 C CA . SER A 1 91 ? -31.354 7.501 21.650 1.00 87.44 91 SER A CA 1
ATOM 737 C C . SER A 1 91 ? -31.255 5.973 21.614 1.00 87.44 91 SER A C 1
ATOM 739 O O . SER A 1 91 ? -31.408 5.345 22.660 1.00 87.44 91 SER A O 1
ATOM 741 N N . ASP A 1 92 ? -30.991 5.372 20.449 1.00 87.25 92 ASP A N 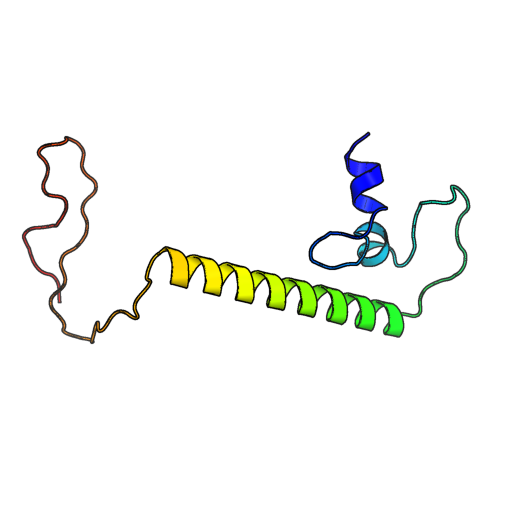1
ATOM 742 C CA . ASP A 1 92 ? -30.872 3.921 20.340 1.00 87.25 92 ASP A CA 1
ATOM 743 C C . ASP A 1 92 ? -29.605 3.422 21.062 1.00 87.25 92 ASP A C 1
ATOM 745 O O . ASP A 1 92 ? -28.508 3.994 20.901 1.00 87.25 92 ASP A O 1
ATOM 749 N N . PRO A 1 93 ? -29.701 2.325 21.836 1.00 87.19 93 PRO A N 1
ATOM 750 C CA . PRO A 1 93 ? -28.527 1.708 22.433 1.00 87.19 93 PRO A CA 1
ATOM 751 C C . PRO A 1 93 ? -27.557 1.276 21.325 1.00 87.19 93 PRO A C 1
ATOM 753 O O . PRO A 1 93 ? -27.954 0.771 20.281 1.00 87.19 93 PRO A O 1
ATOM 756 N N . THR A 1 94 ? -26.252 1.487 21.525 1.00 89.81 94 THR A N 1
ATOM 757 C CA . THR A 1 94 ? -25.240 1.060 20.532 1.00 89.81 94 THR A CA 1
ATOM 758 C C . THR A 1 94 ? -25.007 -0.450 20.542 1.00 89.81 94 THR A C 1
ATOM 760 O O . THR A 1 94 ? -24.483 -0.987 19.569 1.00 89.81 94 THR A O 1
ATOM 763 N N . TRP A 1 95 ? -25.399 -1.131 21.617 1.00 92.12 95 TRP A N 1
ATOM 764 C CA . TRP A 1 95 ? -25.210 -2.563 21.812 1.00 92.12 95 TRP A CA 1
ATOM 765 C C . TRP A 1 95 ? -26.560 -3.245 22.014 1.00 92.12 95 TRP A C 1
ATOM 767 O O . TRP A 1 95 ? -27.421 -2.692 22.699 1.00 92.12 95 TRP A O 1
ATOM 777 N N . ASP A 1 96 ? -26.721 -4.432 21.434 1.00 89.38 96 ASP A N 1
ATOM 778 C CA . ASP A 1 96 ? -27.878 -5.290 21.680 1.00 89.38 96 ASP A CA 1
ATOM 779 C C . ASP A 1 96 ? -27.885 -5.686 23.168 1.00 89.38 96 ASP A C 1
ATOM 781 O O . ASP A 1 96 ? -26.857 -6.152 23.671 1.00 89.38 96 ASP A O 1
ATOM 785 N N . PRO A 1 97 ? -28.991 -5.474 23.904 1.00 85.69 97 P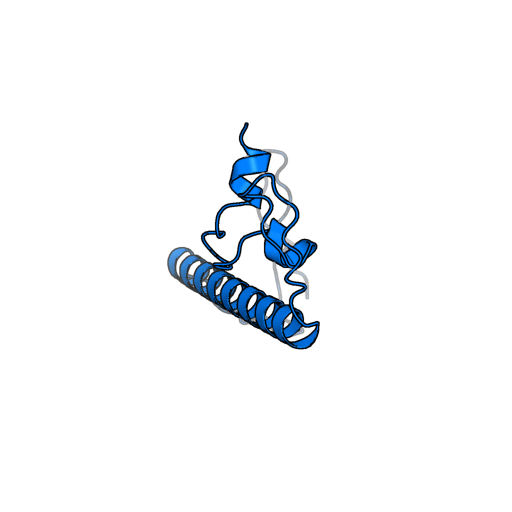RO A N 1
ATOM 786 C CA . PRO A 1 97 ? -29.078 -5.852 25.312 1.00 85.69 97 PRO A CA 1
ATOM 787 C C . PRO A 1 97 ? -29.014 -7.369 25.533 1.00 85.69 97 PRO A C 1
ATOM 789 O O . PRO A 1 97 ? -28.719 -7.804 26.648 1.00 85.69 97 PRO A O 1
ATOM 792 N N . THR A 1 98 ? -29.293 -8.178 24.508 1.00 88.25 98 THR A N 1
ATOM 793 C CA . THR A 1 98 ? -29.217 -9.636 24.592 1.00 88.25 98 THR A CA 1
ATOM 794 C C . THR A 1 98 ? -27.806 -10.129 24.238 1.00 88.25 98 THR A C 1
ATOM 796 O O . THR A 1 98 ? -27.331 -9.916 23.124 1.00 88.25 98 THR A O 1
ATOM 799 N N . PRO A 1 99 ? -27.080 -10.758 25.183 1.00 83.56 99 PRO A N 1
ATOM 800 C CA . PRO A 1 99 ? -25.738 -11.263 24.919 1.00 83.56 99 PRO A CA 1
ATOM 801 C C . PRO A 1 99 ? -25.779 -12.569 24.118 1.00 83.56 99 PRO A C 1
ATOM 803 O O . PRO A 1 99 ? -26.514 -13.494 24.468 1.00 83.56 99 PRO A O 1
ATOM 806 N N . TYR A 1 100 ? -24.918 -12.662 23.108 1.00 82.25 100 TYR A N 1
ATOM 807 C CA . TYR A 1 100 ? -24.736 -13.842 22.256 1.00 82.25 100 TYR A CA 1
ATOM 808 C C . TYR A 1 100 ? -23.574 -14.700 22.774 1.00 82.25 100 TYR A C 1
ATOM 810 O O . TYR A 1 100 ? -22.729 -14.197 23.518 1.00 82.25 100 TYR A O 1
ATOM 818 N N . THR A 1 101 ? -23.550 -15.992 22.431 1.00 79.06 101 THR A N 1
ATOM 819 C CA . THR A 1 101 ? -22.512 -16.966 22.841 1.00 79.06 101 THR A CA 1
ATOM 820 C C . THR A 1 101 ? -21.893 -17.642 21.629 1.00 79.06 101 THR A C 1
ATOM 822 O O . THR A 1 101 ? -22.650 -17.864 20.659 1.00 79.06 101 THR A O 1
#

Organism: Brachionus plicatilis (NCBI:txid10195)

Sequence (101 aa):
MFLKVYRETPHSTTKVAPATLLFGFAHTSGIPQIDTMSLEKLKELHEYARRNDEEAKKRMKKDLDLRMKAREPQIKVGARVLLKVERKVNSDPTWDPTPYT

pLDDT: mean 87.09, std 9.54, range [59.78, 97.5]